Protein AF-A0A183HNI3-F1 (afdb_monomer)

Structure (mmCIF, N/CA/C/O backbone):
data_AF-A0A183HNI3-F1
#
_entry.id   AF-A0A183HNI3-F1
#
loop_
_atom_site.group_PDB
_atom_site.id
_atom_site.type_symbol
_atom_site.label_atom_id
_atom_site.label_alt_id
_atom_site.label_comp_id
_atom_site.label_asym_id
_atom_site.label_entity_id
_atom_site.label_seq_id
_atom_site.pdbx_PDB_ins_code
_atom_site.Cartn_x
_atom_site.Cartn_y
_atom_site.Cartn_z
_atom_site.occupancy
_atom_site.B_iso_or_equiv
_atom_site.auth_seq_id
_atom_site.auth_comp_id
_atom_site.auth_asym_id
_atom_site.auth_atom_id
_atom_site.pdbx_PDB_model_num
ATOM 1 N N . MET A 1 1 ? -3.832 16.878 -16.446 1.00 45.22 1 MET A N 1
ATOM 2 C CA . MET A 1 1 ? -5.071 16.111 -16.697 1.00 45.22 1 MET A CA 1
ATOM 3 C C . MET A 1 1 ? -4.853 14.696 -16.201 1.00 45.22 1 MET A C 1
ATOM 5 O O . MET A 1 1 ? -3.886 14.075 -16.620 1.00 45.22 1 MET A O 1
ATOM 9 N N . SER A 1 2 ? -5.659 14.222 -15.254 1.00 65.00 2 SER A N 1
ATOM 10 C CA . SER A 1 2 ? -5.524 12.876 -14.685 1.00 65.00 2 SER A CA 1
ATOM 11 C C . SER A 1 2 ? -5.937 11.839 -15.731 1.00 65.00 2 SER A C 1
ATOM 13 O O . SER A 1 2 ? -7.009 11.966 -16.319 1.00 65.00 2 SER A O 1
ATOM 15 N N . GLY A 1 3 ? -5.098 10.832 -15.986 1.00 82.25 3 GLY A N 1
ATOM 16 C CA . GLY A 1 3 ? -5.436 9.762 -16.929 1.00 82.25 3 GLY A CA 1
ATOM 17 C C . GLY A 1 3 ? -6.694 8.982 -16.500 1.00 82.25 3 GLY A C 1
ATOM 18 O O . GLY A 1 3 ? -7.055 9.013 -15.319 1.00 82.25 3 GLY A O 1
ATOM 19 N N . PRO A 1 4 ? -7.348 8.241 -17.416 1.00 84.75 4 PRO A N 1
ATOM 20 C CA . PRO A 1 4 ? -8.592 7.513 -17.131 1.00 84.75 4 PRO A CA 1
ATOM 21 C C . PRO A 1 4 ? -8.511 6.594 -15.903 1.00 84.75 4 PRO A C 1
ATOM 23 O O . PRO A 1 4 ? -9.470 6.484 -15.142 1.00 84.75 4 PRO A O 1
ATOM 26 N N . LEU A 1 5 ? -7.341 5.989 -15.669 1.00 79.06 5 LEU A N 1
ATOM 27 C CA . LEU A 1 5 ? -7.080 5.131 -14.513 1.00 79.06 5 LEU A CA 1
ATOM 28 C C . LEU A 1 5 ? -7.125 5.898 -13.182 1.00 79.06 5 LEU A C 1
ATOM 30 O O . LEU A 1 5 ? -7.773 5.455 -12.240 1.00 79.06 5 LEU A O 1
ATOM 34 N N . LEU A 1 6 ? -6.489 7.068 -13.112 1.00 80.69 6 LEU A N 1
ATOM 35 C CA . LEU A 1 6 ? -6.515 7.926 -11.921 1.00 80.69 6 LEU A CA 1
ATOM 36 C C . LEU A 1 6 ? -7.930 8.434 -11.630 1.00 80.69 6 LEU A C 1
ATOM 38 O O . LEU A 1 6 ? -8.345 8.475 -10.476 1.00 80.69 6 LEU A O 1
ATOM 42 N N . ALA A 1 7 ? -8.691 8.774 -12.672 1.00 88.69 7 ALA A N 1
ATOM 43 C CA . ALA A 1 7 ? -10.085 9.181 -12.518 1.00 88.69 7 ALA A CA 1
ATOM 44 C C . ALA A 1 7 ? -10.968 8.042 -11.977 1.00 88.69 7 ALA A C 1
ATOM 46 O O . ALA A 1 7 ? -11.887 8.290 -11.195 1.00 88.69 7 ALA A O 1
ATOM 47 N N . LEU A 1 8 ? -10.697 6.795 -12.374 1.00 86.81 8 LEU A N 1
ATOM 48 C CA . LEU A 1 8 ? -11.379 5.622 -11.833 1.00 86.81 8 LEU A CA 1
ATOM 49 C C . LEU A 1 8 ? -10.992 5.369 -10.371 1.00 86.81 8 LEU A C 1
ATOM 51 O O . LEU A 1 8 ? -11.878 5.160 -9.544 1.00 86.81 8 LEU A O 1
ATOM 55 N N . LEU A 1 9 ? -9.698 5.429 -10.044 1.00 84.06 9 LEU A N 1
ATOM 56 C CA . LEU A 1 9 ? -9.206 5.256 -8.674 1.00 84.06 9 LEU A CA 1
ATOM 57 C C . LEU A 1 9 ? -9.816 6.293 -7.727 1.00 84.06 9 LEU A C 1
ATOM 59 O O . LEU A 1 9 ? -10.391 5.898 -6.718 1.00 84.06 9 LEU A O 1
ATOM 63 N N . GLY A 1 10 ? -9.840 7.573 -8.112 1.00 89.75 10 GLY A N 1
ATOM 64 C CA . GLY A 1 10 ? -10.455 8.634 -7.304 1.00 89.75 10 GLY A CA 1
ATOM 65 C C . GLY A 1 10 ? -11.945 8.413 -7.013 1.00 89.75 10 GLY A C 1
ATOM 66 O O . GLY A 1 10 ? -12.455 8.793 -5.964 1.00 89.75 10 GLY A O 1
ATOM 67 N N . LYS A 1 11 ? -12.672 7.732 -7.906 1.00 93.38 11 LYS A N 1
ATOM 68 C CA . LYS A 1 11 ? -14.083 7.378 -7.672 1.00 93.38 11 LYS A CA 1
ATOM 69 C C . LYS A 1 11 ? -14.263 6.176 -6.751 1.00 93.38 11 LYS A C 1
ATOM 71 O O . LYS A 1 11 ? -15.346 6.006 -6.197 1.00 93.38 11 LYS A O 1
ATOM 76 N N . LEU A 1 12 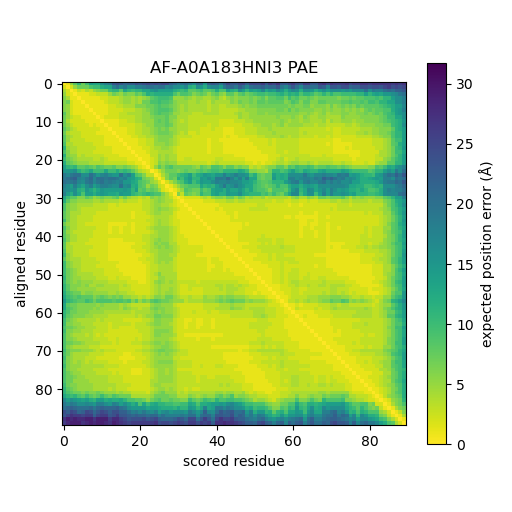? -13.255 5.319 -6.623 1.00 93.44 12 LEU A N 1
ATOM 77 C CA . LEU A 1 12 ? -13.352 4.049 -5.905 1.00 93.44 12 LEU A CA 1
ATOM 78 C C . LEU A 1 12 ? -12.573 4.035 -4.590 1.00 93.44 12 LEU A C 1
ATOM 80 O O . LEU A 1 12 ? -12.875 3.196 -3.747 1.00 93.44 12 LEU A O 1
ATOM 84 N N . GLU A 1 13 ? -11.633 4.957 -4.385 1.00 94.50 13 GLU A N 1
ATOM 85 C CA . GLU A 1 13 ? -10.709 5.001 -3.242 1.00 94.50 13 GLU A CA 1
ATOM 86 C C . GLU A 1 13 ? -11.417 4.889 -1.883 1.00 94.50 13 GLU A C 1
ATOM 88 O O . GLU A 1 13 ? -11.039 4.066 -1.052 1.00 94.50 13 GLU A O 1
ATOM 93 N N . HIS A 1 14 ? -12.543 5.588 -1.702 1.00 95.75 14 HIS A N 1
ATOM 94 C CA . HIS A 1 14 ? -13.346 5.543 -0.477 1.00 95.75 14 HIS A CA 1
ATOM 95 C C . HIS A 1 14 ? -13.992 4.174 -0.213 1.00 95.75 14 HIS A C 1
ATOM 97 O O . HIS A 1 14 ? -14.436 3.902 0.900 1.00 95.75 14 HIS A O 1
ATOM 103 N N . ARG A 1 15 ? -14.081 3.296 -1.216 1.00 95.88 15 ARG A N 1
ATOM 104 C CA . ARG A 1 15 ? -14.630 1.935 -1.091 1.00 95.88 15 ARG A CA 1
ATOM 105 C C . ARG A 1 15 ? -13.545 0.884 -0.912 1.00 95.88 15 ARG A C 1
ATOM 107 O O . ARG A 1 15 ? -13.861 -0.244 -0.527 1.00 95.88 15 ARG A O 1
ATOM 114 N N . VAL A 1 16 ? -12.290 1.222 -1.203 1.00 96.25 16 VAL A N 1
ATOM 115 C CA . VAL A 1 16 ? -11.186 0.271 -1.129 1.00 96.25 16 VAL A CA 1
ATOM 116 C C . VAL A 1 16 ? -10.933 -0.087 0.329 1.00 96.25 16 VAL A C 1
ATOM 118 O O . VAL A 1 16 ? -10.641 0.763 1.163 1.00 96.25 16 VAL A O 1
ATOM 121 N N . ARG A 1 17 ? -11.049 -1.383 0.630 1.00 97.75 17 ARG A N 1
ATOM 122 C CA . ARG A 1 17 ? -10.724 -1.952 1.948 1.00 97.75 17 ARG A CA 1
ATOM 123 C C . ARG A 1 17 ? -9.489 -2.833 1.932 1.00 9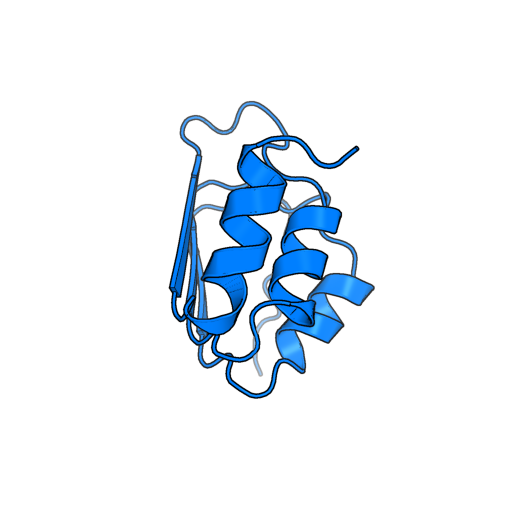7.75 17 ARG A C 1
ATOM 125 O O . ARG A 1 17 ? -8.913 -3.108 2.982 1.00 97.75 17 ARG A O 1
ATOM 132 N N . ARG A 1 18 ? -9.121 -3.341 0.759 1.00 97.38 18 ARG A N 1
ATOM 133 C CA . ARG A 1 18 ? -8.032 -4.296 0.584 1.00 97.38 18 ARG A CA 1
ATOM 134 C C . ARG A 1 18 ? -7.295 -3.969 -0.697 1.00 97.38 18 ARG A C 1
ATOM 136 O O . ARG A 1 18 ? -7.936 -3.839 -1.737 1.00 97.38 18 ARG A O 1
ATOM 143 N N . VAL A 1 19 ? -5.976 -3.893 -0.610 1.00 95.31 19 VAL A N 1
ATOM 144 C CA . VAL A 1 19 ? -5.094 -3.789 -1.769 1.00 95.31 19 VAL A CA 1
ATOM 145 C C . VAL A 1 19 ? -4.173 -5.000 -1.776 1.00 95.31 19 VAL A C 1
ATOM 147 O O . VAL A 1 19 ? -3.588 -5.357 -0.755 1.00 95.31 19 VAL A O 1
ATOM 150 N N . CYS A 1 20 ? -4.086 -5.656 -2.927 1.00 94.44 20 CYS A N 1
ATOM 151 C CA . CYS A 1 20 ? -3.206 -6.788 -3.168 1.00 94.44 20 CYS A CA 1
ATOM 152 C C . CYS A 1 20 ? -2.358 -6.458 -4.389 1.00 94.44 20 CYS A C 1
ATOM 154 O O . CYS A 1 20 ? -2.907 -6.166 -5.451 1.00 94.44 20 CYS A O 1
ATOM 156 N N . ILE A 1 21 ? -1.043 -6.477 -4.218 1.00 90.19 21 ILE A N 1
ATOM 157 C CA . ILE A 1 21 ? -0.080 -6.179 -5.268 1.00 90.19 21 ILE A CA 1
ATOM 158 C C . ILE A 1 21 ? 0.882 -7.347 -5.326 1.00 90.19 21 ILE A C 1
ATOM 160 O O . ILE A 1 21 ? 1.504 -7.712 -4.326 1.00 90.19 21 ILE A O 1
ATOM 164 N N . VAL A 1 22 ? 0.964 -7.943 -6.503 1.00 88.81 22 VAL A N 1
ATOM 165 C CA . VAL A 1 22 ? 1.840 -9.068 -6.783 1.00 88.81 22 VAL A CA 1
ATOM 166 C C . VAL A 1 22 ? 2.594 -8.724 -8.050 1.00 88.81 22 VAL A C 1
ATOM 168 O O . VAL A 1 22 ? 1.956 -8.421 -9.057 1.00 88.81 22 VAL A O 1
ATOM 171 N N . ASP A 1 23 ?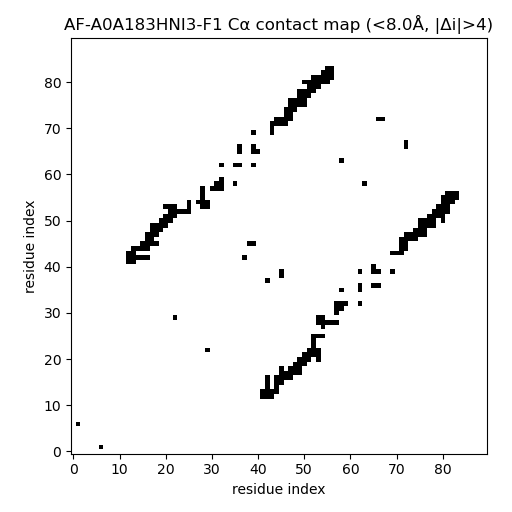 3.916 -8.775 -7.984 1.00 82.00 23 ASP A N 1
ATOM 172 C CA . ASP A 1 23 ? 4.780 -8.673 -9.154 1.00 82.00 23 ASP A CA 1
ATOM 173 C C . ASP A 1 23 ? 5.594 -9.967 -9.282 1.00 82.00 23 ASP A C 1
ATOM 175 O O . ASP A 1 23 ? 6.020 -10.542 -8.283 1.00 82.00 23 ASP A O 1
ATOM 179 N N . THR A 1 24 ? 5.713 -10.529 -10.484 1.00 75.19 24 THR A N 1
ATOM 180 C CA . THR A 1 24 ? 6.438 -11.793 -10.708 1.00 75.19 24 THR A CA 1
ATOM 181 C C . THR A 1 24 ? 6.866 -11.899 -12.180 1.00 75.19 24 THR A C 1
ATOM 183 O O . THR A 1 24 ? 5.980 -11.992 -13.034 1.00 75.19 24 THR A O 1
ATOM 186 N N . PRO A 1 25 ? 8.175 -12.003 -12.501 1.00 67.88 25 PRO A N 1
ATOM 187 C CA . PRO A 1 25 ? 9.348 -11.861 -11.624 1.00 67.88 25 PRO A CA 1
ATOM 188 C C . PRO A 1 25 ? 9.703 -10.392 -11.324 1.00 67.88 25 PRO A C 1
ATOM 190 O O . PRO A 1 25 ? 9.397 -9.492 -12.097 1.00 67.88 25 PRO A O 1
ATOM 193 N N . VAL A 1 26 ? 10.379 -10.157 -10.193 1.00 63.88 26 VAL A N 1
ATOM 194 C CA . VAL A 1 26 ? 10.766 -8.807 -9.740 1.00 63.88 26 VAL A CA 1
ATOM 195 C C . VAL A 1 26 ? 12.030 -8.339 -10.457 1.00 63.88 26 VAL A C 1
ATOM 197 O O . VAL A 1 26 ? 13.135 -8.429 -9.911 1.00 63.88 26 VAL A O 1
ATOM 200 N N . ASP A 1 27 ? 11.882 -7.836 -11.674 1.00 63.97 27 ASP A N 1
ATOM 201 C CA . ASP A 1 27 ? 13.028 -7.368 -12.464 1.00 63.97 27 ASP A CA 1
ATOM 202 C C . ASP A 1 27 ? 13.305 -5.863 -12.277 1.00 63.97 27 ASP A C 1
ATOM 204 O O . ASP A 1 27 ? 14.383 -5.383 -12.623 1.00 63.97 27 ASP A O 1
ATOM 208 N N . TYR A 1 28 ? 12.363 -5.100 -11.704 1.00 61.53 28 TYR A N 1
ATOM 209 C CA . TYR A 1 28 ? 12.486 -3.652 -11.503 1.00 61.53 28 TYR A CA 1
ATOM 210 C C . TYR A 1 28 ? 11.518 -3.121 -10.436 1.00 61.53 28 TYR A C 1
ATOM 212 O O . TYR A 1 28 ? 10.569 -3.785 -10.027 1.00 61.53 28 TYR A O 1
ATOM 220 N N . ALA A 1 29 ? 11.738 -1.880 -9.990 1.00 62.69 29 ALA A N 1
ATOM 221 C CA . ALA A 1 29 ? 10.808 -1.195 -9.099 1.00 62.69 29 ALA A CA 1
ATOM 222 C C . ALA A 1 29 ? 9.474 -0.924 -9.818 1.00 62.69 29 ALA A C 1
ATOM 224 O O . ALA A 1 29 ? 9.366 0.015 -10.610 1.00 62.69 29 ALA A O 1
ATOM 225 N N . PHE A 1 30 ? 8.473 -1.759 -9.536 1.00 68.88 30 PHE A N 1
ATOM 226 C CA . PHE A 1 30 ? 7.155 -1.724 -10.170 1.00 68.88 30 PHE A CA 1
ATOM 227 C C . PHE A 1 30 ? 6.319 -0.503 -9.763 1.00 68.88 30 PHE A C 1
ATOM 229 O O . PHE A 1 30 ? 5.628 0.079 -10.599 1.00 68.88 30 PHE A O 1
ATOM 236 N N . LEU A 1 31 ? 6.396 -0.082 -8.492 1.00 81.44 31 LEU A N 1
ATOM 237 C CA . LEU A 1 31 ? 5.557 0.990 -7.951 1.00 81.44 31 LEU A CA 1
ATOM 238 C C . LEU A 1 31 ? 6.377 2.128 -7.339 1.00 81.44 31 LEU A C 1
ATOM 240 O O . LEU A 1 31 ? 7.280 1.873 -6.541 1.00 81.44 31 LEU A O 1
ATOM 244 N N . PRO A 1 32 ? 6.056 3.391 -7.671 1.00 87.31 32 PRO A N 1
ATOM 245 C CA . PRO A 1 32 ? 6.670 4.543 -7.029 1.00 87.31 32 PRO A CA 1
ATOM 246 C C . PRO A 1 32 ? 6.121 4.745 -5.611 1.00 87.31 32 PRO A C 1
ATOM 248 O O . PRO A 1 32 ? 4.972 4.401 -5.329 1.00 87.31 32 PRO A O 1
ATOM 251 N N . ASP A 1 33 ? 6.901 5.414 -4.757 1.00 90.50 33 ASP A N 1
ATOM 252 C CA . ASP A 1 33 ? 6.478 5.874 -3.423 1.00 90.50 33 ASP A CA 1
ATOM 253 C C . ASP A 1 33 ? 5.103 6.561 -3.445 1.00 90.50 33 ASP A C 1
ATOM 255 O O . ASP A 1 33 ? 4.243 6.278 -2.616 1.00 90.50 33 ASP A O 1
ATOM 259 N N . SER A 1 34 ? 4.854 7.386 -4.469 1.00 91.00 34 SER A N 1
ATOM 260 C CA . SER A 1 34 ? 3.609 8.141 -4.635 1.00 91.00 34 SER A CA 1
ATOM 261 C C . SER A 1 34 ? 2.355 7.269 -4.694 1.00 91.00 34 SER A C 1
ATOM 263 O O . SER A 1 34 ? 1.280 7.728 -4.311 1.00 91.00 34 SER A O 1
ATOM 265 N N . PHE A 1 35 ? 2.467 6.012 -5.132 1.00 90.62 35 PHE A N 1
ATOM 266 C CA . PHE A 1 35 ? 1.354 5.069 -5.088 1.00 90.62 35 PHE A CA 1
ATOM 267 C C . PHE A 1 35 ? 1.026 4.664 -3.645 1.00 90.62 35 PHE A C 1
ATOM 269 O O . PHE A 1 35 ? -0.139 4.656 -3.245 1.00 90.62 35 PHE A O 1
ATOM 276 N N . PHE A 1 36 ? 2.051 4.382 -2.843 1.00 91.81 36 PHE A N 1
ATOM 277 C CA . PHE A 1 36 ? 1.898 4.034 -1.433 1.00 91.81 36 PHE A CA 1
ATOM 278 C C . PHE A 1 36 ? 1.390 5.225 -0.614 1.00 91.81 36 PHE A C 1
ATOM 280 O O . PHE A 1 36 ? 0.446 5.060 0.161 1.00 91.81 36 PHE A O 1
ATOM 287 N N . SER A 1 37 ? 1.905 6.436 -0.856 1.00 94.44 37 SER A N 1
ATOM 288 C CA . SER A 1 37 ? 1.380 7.652 -0.221 1.00 94.44 37 SER A CA 1
ATOM 289 C C . SER A 1 37 ? -0.071 7.923 -0.639 1.00 94.44 37 SER A C 1
ATOM 291 O O . SER A 1 37 ? -0.891 8.336 0.179 1.00 94.44 37 SER A O 1
ATOM 293 N N . TYR A 1 38 ? -0.435 7.657 -1.901 1.00 93.81 38 TYR A N 1
ATOM 294 C CA . TYR A 1 38 ? -1.821 7.783 -2.355 1.00 93.81 38 TYR A CA 1
ATOM 295 C C . TYR A 1 38 ? -2.757 6.839 -1.590 1.00 93.81 38 TYR A C 1
ATOM 297 O O . TYR A 1 38 ? -3.808 7.292 -1.134 1.00 93.81 38 TYR A O 1
ATOM 305 N N . MET A 1 39 ? -2.367 5.571 -1.400 1.00 94.19 39 MET A N 1
ATOM 306 C CA . MET A 1 39 ? -3.133 4.617 -0.588 1.00 94.19 39 MET A CA 1
ATOM 307 C C . MET A 1 39 ? -3.312 5.112 0.849 1.00 94.19 39 MET A C 1
ATOM 309 O O . MET A 1 39 ? -4.436 5.126 1.342 1.00 94.19 39 MET A O 1
ATOM 313 N N . ALA A 1 40 ? -2.229 5.556 1.494 1.00 95.25 40 ALA A N 1
ATOM 314 C CA . ALA A 1 40 ? -2.263 6.035 2.874 1.00 95.25 40 ALA A CA 1
ATOM 315 C C . ALA A 1 40 ? -3.173 7.263 3.059 1.00 95.25 40 ALA A C 1
ATOM 317 O O . ALA A 1 40 ? -3.830 7.405 4.083 1.00 95.25 40 ALA A O 1
ATOM 318 N N . ARG A 1 41 ? -3.240 8.159 2.069 1.00 95.06 41 ARG A N 1
ATOM 319 C CA . ARG A 1 41 ? -3.959 9.436 2.212 1.00 95.06 41 ARG A CA 1
ATOM 320 C C . ARG A 1 41 ? -5.392 9.413 1.690 1.00 95.06 41 ARG A C 1
ATOM 322 O O . ARG A 1 41 ? -6.235 10.129 2.218 1.00 95.06 41 ARG A O 1
ATOM 329 N N . ASN A 1 42 ? -5.674 8.630 0.647 1.00 95.31 42 ASN A N 1
ATOM 330 C CA . ASN A 1 42 ? -6.931 8.740 -0.105 1.00 95.31 42 ASN A CA 1
ATOM 331 C C . ASN A 1 42 ? -7.838 7.509 0.034 1.00 95.31 42 ASN A C 1
ATOM 333 O O . ASN A 1 42 ? -8.981 7.538 -0.415 1.00 95.31 42 ASN A O 1
ATOM 337 N N . MET A 1 43 ? -7.381 6.428 0.678 1.00 96.75 43 MET A N 1
ATOM 338 C CA . MET A 1 43 ? -8.191 5.227 0.915 1.00 96.75 43 MET A CA 1
ATOM 339 C C . MET A 1 43 ? -8.578 5.106 2.398 1.00 96.75 43 MET A C 1
ATOM 341 O O . MET A 1 43 ? -8.095 4.208 3.083 1.00 96.75 43 MET A O 1
ATOM 345 N N . PRO A 1 44 ? -9.498 5.943 2.920 1.00 96.69 44 PRO A N 1
ATOM 346 C CA . PRO A 1 44 ? -9.779 6.039 4.360 1.00 96.69 44 PRO A CA 1
ATOM 347 C C . PRO A 1 44 ? -10.289 4.734 4.989 1.00 96.69 44 PRO A C 1
ATOM 349 O O . PRO A 1 44 ? -10.221 4.550 6.200 1.00 96.69 44 PRO A O 1
ATOM 352 N N . ASN A 1 45 ? -10.808 3.817 4.168 1.00 97.69 45 ASN A N 1
ATOM 353 C CA . ASN A 1 45 ? -11.329 2.522 4.594 1.00 97.69 45 ASN A CA 1
ATOM 354 C C . ASN A 1 45 ? -10.340 1.366 4.377 1.00 97.69 45 ASN A C 1
ATOM 356 O O . ASN A 1 45 ? -10.733 0.206 4.528 1.00 97.69 45 ASN A O 1
ATOM 360 N N . LEU A 1 46 ? -9.083 1.649 4.022 1.00 98.06 46 LEU A N 1
ATOM 361 C CA . LEU A 1 46 ? -8.062 0.637 3.775 1.00 98.06 46 LEU A CA 1
ATOM 362 C C . LEU A 1 46 ? -7.719 -0.115 5.064 1.00 98.06 46 LEU A C 1
ATOM 364 O O . LEU A 1 46 ? -7.274 0.467 6.048 1.00 98.06 46 LEU A O 1
ATOM 368 N N . GLN A 1 47 ? -7.932 -1.431 5.041 1.00 98.12 47 GLN A N 1
ATOM 369 C CA . GLN A 1 47 ? -7.745 -2.317 6.192 1.00 98.12 47 GLN A CA 1
ATOM 370 C C . GLN A 1 47 ? -6.620 -3.327 5.995 1.00 98.12 47 GLN A C 1
ATOM 372 O O . GLN A 1 47 ? -5.997 -3.738 6.974 1.00 98.12 47 GLN A O 1
ATOM 377 N N . PHE A 1 48 ? -6.367 -3.744 4.755 1.00 98.00 48 PHE A N 1
ATOM 378 C CA . PHE A 1 48 ? -5.372 -4.766 4.452 1.00 98.00 48 PHE A CA 1
ATOM 379 C C . PHE A 1 48 ? -4.554 -4.381 3.231 1.00 98.00 48 PHE A C 1
ATOM 381 O O . PHE A 1 48 ? -5.116 -4.068 2.180 1.00 98.00 48 PHE A O 1
ATOM 388 N N . ILE A 1 49 ? -3.239 -4.487 3.362 1.00 96.12 49 ILE A N 1
ATOM 389 C CA . ILE A 1 49 ? -2.306 -4.386 2.246 1.00 96.12 49 ILE A CA 1
ATOM 390 C C . ILE A 1 49 ? -1.542 -5.704 2.179 1.00 96.12 49 ILE A C 1
ATOM 392 O O . ILE A 1 49 ? -0.976 -6.153 3.175 1.00 96.12 49 ILE A O 1
ATOM 396 N N . TYR A 1 50 ? -1.554 -6.338 1.015 1.00 95.25 50 TYR A N 1
ATOM 397 C CA . TYR A 1 50 ? -0.761 -7.524 0.724 1.00 95.25 50 TYR A CA 1
ATOM 398 C C . TYR A 1 50 ? 0.203 -7.207 -0.411 1.00 95.25 50 TYR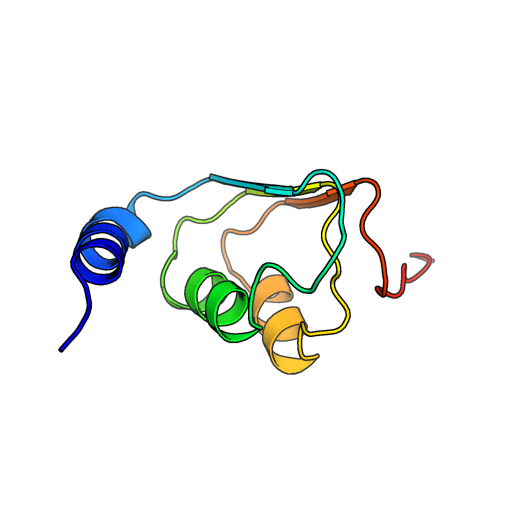 A C 1
ATOM 400 O O . TYR A 1 50 ? -0.234 -6.891 -1.516 1.00 95.25 50 TYR A O 1
ATOM 408 N N . LEU A 1 51 ? 1.497 -7.295 -0.125 1.00 92.00 51 LEU A N 1
ATOM 409 C CA . LEU A 1 51 ? 2.577 -7.113 -1.084 1.00 92.00 51 LEU A CA 1
ATOM 410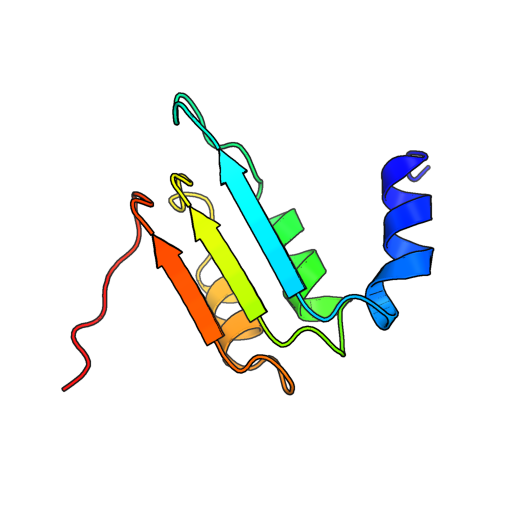 C C . LEU A 1 51 ? 3.290 -8.452 -1.244 1.00 92.00 51 LEU A C 1
ATOM 412 O O . LEU A 1 51 ? 3.751 -9.032 -0.255 1.00 92.00 51 LEU A O 1
ATOM 416 N N . ARG A 1 52 ? 3.377 -8.956 -2.474 1.00 91.12 52 ARG A N 1
ATOM 417 C CA . ARG A 1 52 ? 4.132 -10.169 -2.783 1.00 91.12 52 ARG A CA 1
ATOM 418 C C . ARG A 1 52 ? 5.136 -9.909 -3.881 1.00 91.1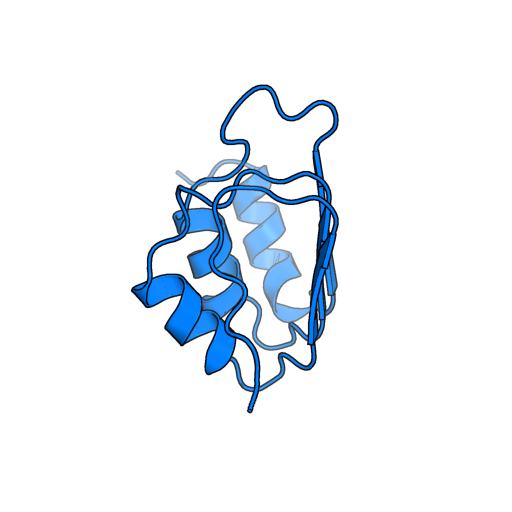2 52 ARG A C 1
ATOM 420 O O . ARG A 1 52 ? 4.745 -9.439 -4.941 1.00 91.12 52 ARG A O 1
ATOM 427 N N . GLU A 1 53 ? 6.381 -10.302 -3.620 1.00 89.75 53 GLU A N 1
ATOM 428 C CA . GLU A 1 53 ? 7.466 -10.196 -4.596 1.00 89.75 53 GLU A CA 1
ATOM 429 C C . GLU A 1 53 ? 7.563 -8.753 -5.127 1.00 89.75 53 GLU A C 1
ATOM 431 O O . GLU A 1 53 ? 7.563 -8.504 -6.315 1.00 89.75 53 GLU A O 1
ATOM 436 N N . ILE A 1 54 ? 7.591 -7.768 -4.226 1.00 87.88 54 ILE A N 1
ATOM 437 C CA . ILE A 1 54 ? 7.758 -6.352 -4.581 1.00 87.88 54 ILE A CA 1
ATOM 438 C C . ILE A 1 54 ? 9.145 -5.889 -4.129 1.00 87.88 54 ILE A C 1
ATOM 440 O O . ILE A 1 54 ? 9.617 -6.274 -3.056 1.00 87.88 54 ILE A O 1
ATOM 444 N N . ASP A 1 55 ? 9.801 -5.052 -4.930 1.00 86.62 55 ASP A N 1
ATOM 445 C CA . ASP A 1 55 ? 10.969 -4.292 -4.486 1.00 86.62 55 ASP A CA 1
ATOM 446 C C . ASP A 1 55 ? 10.524 -3.034 -3.725 1.00 86.62 55 ASP A C 1
ATOM 448 O O . ASP A 1 55 ? 9.870 -2.158 -4.297 1.00 86.62 55 ASP A O 1
ATOM 452 N N . LEU A 1 56 ? 10.840 -2.963 -2.430 1.00 86.19 56 LEU A N 1
ATOM 453 C CA . LEU A 1 56 ? 10.404 -1.887 -1.538 1.00 86.19 56 LEU A CA 1
ATOM 454 C C . LEU A 1 56 ? 11.470 -0.799 -1.335 1.00 86.19 56 LEU A C 1
ATOM 456 O O . LEU A 1 56 ? 11.224 0.124 -0.562 1.00 86.19 56 LEU A O 1
ATOM 460 N N . GLU A 1 57 ? 12.596 -0.846 -2.064 1.00 84.25 57 GLU A N 1
ATOM 461 C CA . GLU A 1 57 ? 13.697 0.133 -1.961 1.00 84.25 57 GLU A CA 1
ATOM 462 C C . GLU A 1 57 ? 13.209 1.582 -2.111 1.00 84.25 57 GLU A C 1
ATOM 464 O O . GLU A 1 57 ? 13.734 2.504 -1.491 1.00 84.25 57 GLU A O 1
ATOM 469 N N . LYS A 1 58 ? 12.174 1.787 -2.934 1.00 81.25 58 LYS A N 1
ATOM 470 C CA . LYS A 1 58 ? 11.644 3.115 -3.260 1.00 81.25 58 LYS A CA 1
ATOM 471 C C . LYS A 1 58 ? 10.569 3.622 -2.303 1.00 81.25 58 LYS A C 1
ATOM 473 O O . LYS A 1 58 ? 10.040 4.698 -2.561 1.00 81.25 58 LYS A O 1
ATOM 478 N N . ILE A 1 59 ? 10.208 2.888 -1.249 1.00 87.81 59 ILE A N 1
ATOM 479 C CA . ILE A 1 59 ? 9.238 3.386 -0.266 1.00 87.81 59 ILE A CA 1
ATOM 480 C C . ILE A 1 59 ? 9.963 4.271 0.739 1.00 87.81 59 ILE A C 1
ATOM 482 O O . ILE A 1 59 ? 10.836 3.827 1.484 1.00 87.81 59 ILE A O 1
ATOM 486 N N . ASN A 1 60 ? 9.574 5.540 0.778 1.00 89.19 60 ASN A N 1
ATOM 487 C CA . ASN A 1 60 ? 10.185 6.505 1.672 1.00 89.19 60 ASN A CA 1
ATOM 488 C C . ASN A 1 60 ? 9.724 6.288 3.114 1.00 89.19 60 ASN A C 1
ATOM 490 O O . ASN A 1 60 ? 8.568 5.957 3.383 1.00 89.19 60 ASN A O 1
ATOM 494 N N . ARG A 1 61 ? 10.605 6.604 4.072 1.00 88.00 61 ARG A N 1
ATOM 495 C CA . ARG A 1 61 ? 10.297 6.526 5.510 1.00 88.00 61 ARG A CA 1
ATOM 496 C C . ARG A 1 61 ? 9.028 7.297 5.889 1.00 88.00 61 ARG A C 1
ATOM 498 O O . ARG A 1 61 ? 8.266 6.816 6.718 1.00 88.00 61 ARG A O 1
ATOM 505 N N . GLY A 1 62 ? 8.793 8.462 5.278 1.00 91.12 62 GLY A N 1
ATOM 506 C CA . GLY A 1 62 ? 7.580 9.257 5.509 1.00 91.12 62 GLY A CA 1
ATOM 507 C C . GLY A 1 62 ? 6.303 8.500 5.136 1.00 91.12 62 GLY A C 1
ATOM 508 O O . GLY A 1 62 ? 5.384 8.415 5.941 1.00 91.12 62 GLY A O 1
ATOM 509 N N . THR A 1 63 ? 6.284 7.854 3.970 1.00 92.62 63 THR A N 1
ATOM 510 C CA . THR A 1 63 ? 5.158 7.023 3.526 1.00 92.62 63 THR A CA 1
ATOM 511 C C . THR A 1 63 ? 4.947 5.812 4.433 1.00 92.62 63 THR A C 1
ATOM 513 O O . THR A 1 63 ? 3.810 5.457 4.735 1.00 92.62 63 THR A O 1
ATOM 516 N N . THR A 1 64 ? 6.027 5.196 4.920 1.00 89.50 64 THR A N 1
ATOM 517 C CA . THR A 1 64 ? 5.934 4.110 5.908 1.00 89.50 64 THR A CA 1
ATOM 518 C C . THR A 1 64 ? 5.281 4.578 7.209 1.00 89.50 64 THR A C 1
ATOM 520 O O . THR A 1 64 ? 4.444 3.858 7.750 1.00 89.50 64 THR A O 1
ATOM 523 N N . VAL A 1 65 ? 5.616 5.779 7.693 1.00 92.31 65 VAL A N 1
ATOM 524 C CA . VAL A 1 65 ? 4.977 6.380 8.879 1.00 92.31 65 VAL A CA 1
ATOM 525 C C . VAL A 1 65 ? 3.495 6.646 8.619 1.00 92.31 65 VAL A C 1
ATOM 527 O O . VAL A 1 65 ? 2.662 6.227 9.413 1.00 92.31 65 VAL A O 1
ATOM 530 N N . GLU A 1 66 ? 3.145 7.236 7.475 1.00 95.19 66 GLU A N 1
ATOM 531 C CA . GLU A 1 66 ? 1.743 7.484 7.106 1.00 95.19 66 GLU A CA 1
ATOM 532 C C . GLU A 1 66 ? 0.915 6.192 7.036 1.00 95.19 66 GLU A C 1
ATOM 534 O O . GLU A 1 66 ? -0.230 6.155 7.484 1.00 95.19 66 GLU A O 1
ATOM 539 N N . LEU A 1 67 ? 1.492 5.110 6.504 1.00 93.44 67 LEU A N 1
ATOM 540 C CA . LEU A 1 67 ? 0.848 3.797 6.497 1.00 93.44 67 LEU A CA 1
ATOM 541 C C . LEU A 1 67 ? 0.710 3.220 7.911 1.00 93.44 67 LEU A C 1
ATOM 543 O O . LEU A 1 67 ? -0.323 2.630 8.218 1.00 93.44 67 LEU A O 1
ATOM 547 N N . ALA A 1 68 ? 1.718 3.388 8.771 1.00 91.88 68 ALA A N 1
ATOM 548 C CA . ALA A 1 68 ? 1.681 2.919 10.156 1.00 91.88 68 ALA A CA 1
ATOM 549 C C . ALA A 1 68 ? 0.631 3.659 11.003 1.00 91.88 68 ALA A C 1
ATOM 551 O O . ALA A 1 68 ? 0.014 3.055 11.878 1.00 91.88 68 ALA A O 1
ATOM 552 N N . GLU A 1 69 ? 0.398 4.939 10.718 1.00 95.44 69 GLU A N 1
ATOM 553 C CA . GLU A 1 69 ? -0.594 5.785 11.394 1.00 95.44 69 GLU A CA 1
AT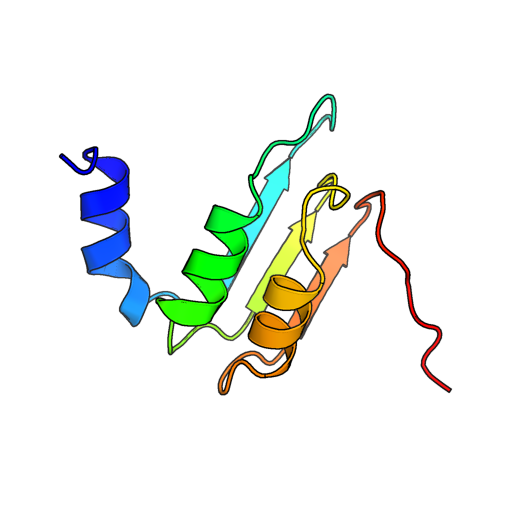OM 554 C C . GLU A 1 69 ? -1.997 5.695 10.764 1.00 95.44 69 GLU A C 1
ATOM 556 O O . GLU A 1 69 ? -2.944 6.323 11.245 1.00 95.44 69 GLU A O 1
ATOM 561 N N . HIS A 1 70 ? -2.169 4.905 9.698 1.00 97.12 70 HIS A N 1
ATOM 562 C CA . HIS A 1 70 ? -3.435 4.820 8.981 1.00 97.12 70 HIS A CA 1
ATOM 563 C C . HIS A 1 70 ? -4.561 4.260 9.878 1.00 97.12 70 HIS A C 1
ATOM 565 O O . HIS A 1 70 ? -4.502 3.104 10.309 1.00 97.12 70 HIS A O 1
ATOM 571 N N . PRO A 1 71 ? -5.665 5.004 10.092 1.00 95.88 71 PRO A N 1
ATOM 572 C CA . PRO A 1 71 ? -6.610 4.757 11.189 1.00 95.88 71 PRO A CA 1
ATOM 573 C C . PRO A 1 71 ? -7.395 3.445 11.072 1.00 95.88 71 PRO A C 1
ATOM 575 O O . PRO A 1 71 ? -7.948 2.952 12.053 1.00 95.88 71 PRO A O 1
ATOM 578 N N . GLN A 1 72 ? -7.498 2.894 9.863 1.00 97.88 72 GLN A N 1
ATOM 579 C CA . GLN A 1 72 ? -8.209 1.643 9.596 1.00 97.88 72 GLN A CA 1
ATOM 580 C C . GLN A 1 72 ? -7.275 0.489 9.223 1.00 97.88 72 GLN A C 1
ATOM 582 O O . GLN A 1 72 ? -7.761 -0.637 9.088 1.00 97.88 72 GLN A O 1
ATOM 587 N N . LEU A 1 73 ? -5.966 0.730 9.049 1.00 97.56 73 LEU A N 1
ATOM 588 C CA . LEU A 1 73 ? -5.059 -0.301 8.552 1.00 97.56 73 LEU A CA 1
ATOM 589 C C . LEU A 1 73 ? -4.785 -1.316 9.661 1.00 97.56 73 LEU A C 1
ATOM 591 O O . LEU A 1 73 ? -4.190 -1.009 10.685 1.00 97.56 73 LEU A O 1
ATOM 595 N N . LYS A 1 74 ? -5.233 -2.553 9.451 1.00 96.38 74 LYS A N 1
ATOM 596 C CA . LYS A 1 74 ? -5.111 -3.638 10.433 1.00 96.38 74 LYS A CA 1
ATOM 597 C C . LYS A 1 74 ? -3.889 -4.499 10.186 1.00 96.38 74 LYS A C 1
ATOM 599 O O . LYS A 1 74 ? -3.368 -5.114 11.111 1.00 96.38 74 LYS A O 1
ATOM 604 N N . LYS A 1 75 ? -3.498 -4.642 8.917 1.00 95.12 75 LYS A N 1
ATOM 605 C CA . LYS A 1 75 ? -2.409 -5.535 8.537 1.00 95.12 75 LYS A CA 1
ATOM 606 C C . LYS A 1 75 ? -1.765 -5.119 7.221 1.00 95.12 75 LYS A C 1
ATOM 608 O O . LYS A 1 75 ? -2.446 -5.000 6.202 1.00 95.12 75 LYS A O 1
ATOM 613 N N . LEU A 1 76 ? -0.444 -5.005 7.253 1.00 92.94 76 LEU A N 1
ATOM 614 C CA . LEU A 1 76 ? 0.428 -4.987 6.087 1.00 92.94 76 LEU A CA 1
ATOM 615 C C . LEU A 1 76 ? 1.161 -6.331 6.047 1.00 92.9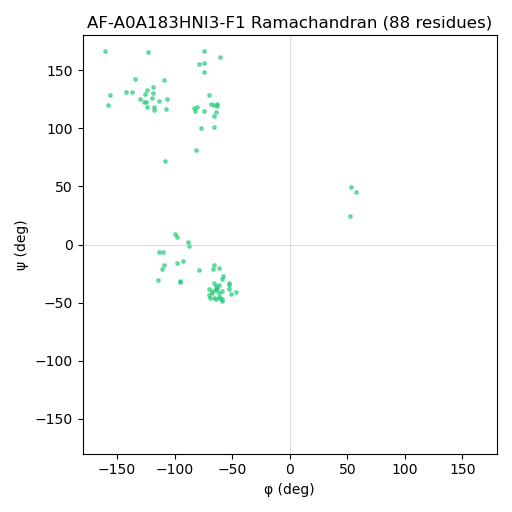4 76 LEU A C 1
ATOM 617 O O . LEU A 1 76 ? 1.875 -6.685 6.981 1.00 92.94 76 LEU A O 1
ATOM 621 N N . ILE A 1 77 ? 0.923 -7.116 5.003 1.00 92.56 77 ILE A N 1
ATOM 622 C CA . ILE A 1 77 ? 1.565 -8.412 4.797 1.00 92.56 77 ILE A CA 1
ATOM 623 C C . ILE A 1 77 ? 2.584 -8.248 3.685 1.00 92.56 77 ILE A C 1
ATOM 625 O O . ILE A 1 77 ? 2.237 -7.836 2.580 1.00 92.56 77 ILE A O 1
ATOM 629 N N . VAL A 1 78 ? 3.818 -8.624 3.987 1.00 90.81 78 VAL A N 1
ATOM 630 C CA . VAL A 1 78 ? 4.945 -8.547 3.069 1.00 90.81 78 VAL A CA 1
ATOM 631 C C . VAL A 1 78 ? 5.442 -9.971 2.837 1.00 90.81 78 VAL A C 1
ATOM 633 O O . VAL A 1 78 ? 5.861 -10.647 3.773 1.00 90.81 78 VAL A O 1
ATOM 636 N N . HIS A 1 79 ? 5.337 -10.474 1.608 1.00 90.75 79 HIS A N 1
ATOM 637 C CA . HIS A 1 79 ? 5.690 -11.852 1.265 1.00 90.75 79 HIS A CA 1
ATOM 638 C C . HIS A 1 79 ? 6.730 -11.864 0.146 1.00 90.75 79 HIS A C 1
ATOM 640 O O . HIS A 1 79 ? 6.463 -11.384 -0.948 1.00 90.75 79 HIS A O 1
ATOM 646 N N . LYS A 1 80 ? 7.927 -12.410 0.400 1.00 89.50 80 LYS A N 1
ATOM 647 C CA . LYS A 1 80 ? 9.028 -12.465 -0.589 1.00 89.50 80 LYS A CA 1
ATOM 648 C C . LYS A 1 80 ? 9.380 -11.104 -1.224 1.00 89.50 80 LYS A C 1
ATOM 650 O O . LYS A 1 80 ? 9.896 -11.061 -2.334 1.00 89.50 80 LYS A O 1
ATOM 655 N N . CYS A 1 81 ? 9.083 -9.992 -0.553 1.00 88.25 81 CYS A N 1
ATOM 656 C CA . CYS A 1 81 ? 9.545 -8.679 -1.005 1.00 88.25 81 CYS A CA 1
ATOM 657 C C . CYS A 1 81 ? 11.046 -8.521 -0.719 1.00 88.25 81 CYS A C 1
ATOM 659 O O . CYS A 1 81 ? 11.623 -9.313 0.030 1.00 88.25 81 CYS A O 1
ATOM 661 N N . ARG A 1 82 ? 11.675 -7.507 -1.312 1.00 87.06 82 ARG A N 1
ATOM 662 C CA . ARG A 1 82 ? 13.099 -7.179 -1.122 1.00 87.06 82 ARG A CA 1
ATOM 663 C C . ARG A 1 82 ? 13.255 -5.743 -0.622 1.00 87.06 82 ARG A C 1
ATOM 665 O O . ARG A 1 82 ? 12.305 -4.969 -0.705 1.00 87.06 82 ARG A O 1
ATOM 672 N N . ASN A 1 83 ? 14.447 -5.410 -0.121 1.00 85.06 83 ASN A N 1
ATOM 673 C CA . ASN A 1 83 ? 14.844 -4.048 0.259 1.00 85.06 83 ASN A CA 1
ATOM 674 C C . ASN A 1 83 ? 13.924 -3.386 1.303 1.00 85.06 83 ASN A C 1
ATOM 676 O O . ASN A 1 83 ? 13.543 -2.228 1.172 1.00 85.06 83 ASN A O 1
ATOM 680 N N . TYR A 1 84 ? 13.569 -4.134 2.352 1.00 75.62 84 TYR A N 1
ATOM 681 C CA . TYR A 1 84 ? 12.885 -3.612 3.536 1.00 75.62 84 TYR A CA 1
ATOM 682 C C . TYR A 1 84 ? 13.538 -4.168 4.801 1.00 75.62 84 TYR A C 1
ATOM 684 O O . TYR A 1 84 ? 13.947 -5.331 4.838 1.00 75.62 84 TYR A O 1
ATOM 692 N N . GLU A 1 85 ? 13.632 -3.343 5.842 1.00 67.12 85 GLU A N 1
ATOM 693 C CA . GLU A 1 85 ? 14.093 -3.801 7.147 1.00 67.12 85 GLU A CA 1
ATOM 694 C C . GLU A 1 85 ? 12.942 -4.496 7.876 1.00 67.12 85 GLU A C 1
ATOM 696 O O . GLU A 1 85 ? 11.905 -3.899 8.174 1.00 67.12 85 GLU A O 1
ATOM 701 N N . VAL A 1 86 ? 13.122 -5.781 8.175 1.00 61.28 86 VAL A N 1
ATOM 702 C CA . VAL A 1 86 ? 12.277 -6.465 9.150 1.00 61.28 86 VAL A CA 1
ATOM 703 C C . VAL A 1 86 ? 12.775 -6.021 10.516 1.00 61.28 86 VAL A C 1
ATOM 705 O O . VAL A 1 86 ? 13.790 -6.528 10.985 1.00 61.28 86 VAL A O 1
ATOM 708 N N . SER A 1 87 ? 12.091 -5.071 11.157 1.00 53.41 87 SER A N 1
ATOM 709 C CA . SER A 1 87 ? 12.367 -4.811 12.570 1.00 53.41 87 SER A CA 1
ATOM 710 C C . SER A 1 87 ? 12.007 -6.082 13.346 1.00 53.41 87 SER A C 1
ATOM 712 O O . SER A 1 87 ? 10.842 -6.495 13.300 1.00 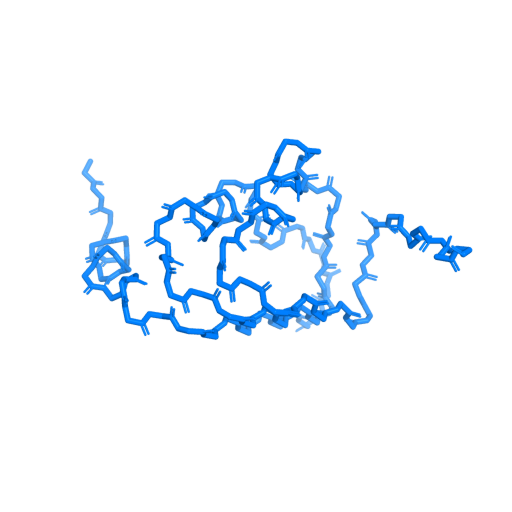53.41 87 SER A O 1
ATOM 714 N N . PRO A 1 88 ? 12.956 -6.730 14.046 1.00 42.62 88 PRO A N 1
ATOM 715 C CA . PRO A 1 88 ? 12.607 -7.778 14.983 1.00 42.62 88 PRO A CA 1
ATOM 716 C C . PRO A 1 88 ? 11.827 -7.092 16.101 1.00 42.62 88 PRO A C 1
ATOM 718 O O . PRO A 1 88 ? 12.355 -6.247 16.819 1.00 42.62 88 PRO A O 1
ATOM 721 N N . ILE A 1 89 ? 10.531 -7.371 16.172 1.00 43.47 89 ILE A N 1
ATOM 722 C CA . ILE A 1 89 ? 9.701 -6.946 17.294 1.00 43.47 89 ILE A CA 1
ATOM 723 C C . ILE A 1 89 ? 10.262 -7.677 18.523 1.00 43.47 89 ILE A C 1
ATOM 725 O O . ILE A 1 89 ? 10.236 -8.909 18.552 1.00 43.47 89 ILE A O 1
ATOM 729 N N . ILE A 1 90 ? 10.825 -6.918 19.470 1.00 37.50 90 ILE A N 1
ATOM 730 C CA . ILE A 1 90 ? 11.114 -7.360 20.844 1.00 37.50 90 ILE A CA 1
ATOM 731 C C . ILE A 1 90 ? 9.853 -7.123 21.670 1.00 37.50 90 ILE A C 1
ATOM 733 O O . ILE A 1 90 ? 9.271 -6.023 21.516 1.00 37.50 90 ILE A O 1
#

Nearest PDB structures (foldseek):
  3nk7-assembly1_B  TM=3.771E-01  e=8.633E-01  Streptomyces actuosus
  3nk7-assembly1_A  TM=3.266E-01  e=5.445E-01  Streptomyces actuosus
  5zua-assembly1_A  TM=3.654E-01  e=1.903E+00  Middle East respiratory syndrome-related coronavirus
  6kkh-assembly2_L  TM=4.328E-01  e=7.100E+00  Roseiflexus castenholzii DSM 13941

Solvent-accessible surface area (backbone atoms only — not comparable to full-atom values): 5310 Å² total; per-residue (Å²): 133,79,53,74,66,56,56,50,44,71,75,41,26,71,72,37,39,66,47,78,49,75,46,84,80,72,85,60,75,84,64,60,38,67,58,55,40,44,48,47,71,54,21,75,46,31,28,39,39,39,40,28,30,39,54,40,69,59,57,47,70,68,45,53,50,46,47,72,65,29,92,45,50,75,44,80,45,78,40,80,50,43,67,72,86,79,75,80,85,127

InterPro domains:
  IPR060359 F-box-containing protein, LRR domain [PF27086] (4-86)

Radius of gyration: 13.36 Å; Cα contacts (8 Å, |Δi|>4): 127; chains: 1; bounding box: 30×29×38 Å

Secondary structure (DSSP, 8-state):
---HHHHHHHHHGGG--EEEEE-SS--S--S-HHHHHHHHHH-TT--EEEEES-B-TT--HHHHHHHHT-TT--EEEEES-BS-------

pLDDT: mean 85.85, std 13.79, range [37.5, 98.12]

Organism: NCBI:txid387005

Mean predicted aligned error: 5.72 Å

Foldseek 3Di:
DDPPVVVVCLVCLQVDAEAEDEDPAAPDQPDALVVLLCNLPRNLNHAEYHYENHACLRNDPVSVVSQVVRPRHNDYHYHNYDDDDDDPDD

Sequence (90 aa):
MSGPLLALLGKLEHRVRRVCIVDTPVDYAFLPDSFFSYMARNMPNLQFIYLREIDLEKINRGTTVELAEHPQLKKLIVHKCRNYEVSPII